Protein AF-A0A257TAZ4-F1 (afdb_monomer)

Foldseek 3Di:
DVVVLCVVCVVVVHDSVVSVVVVVVVVVVVVVVVVVDDDDDPVRVVVVVVVVVPPVDDDDPVRVVVVVVVVVVPD

Secondary structure (DSSP, 8-state):
-HHHHHHHHHHTT--HHHHHHHHHHHHHHHHHHHHH-----HHHHHHHHHHHH-TT----HHHHHHHHHHHHHH-

Radius of gyration: 24.5 Å; Cα contacts (8 Å, |Δi|>4): 14; chains: 1; bounding box: 57×25×52 Å

Solvent-accessible surface area (backbone atoms only — not comparable to full-atom values): 4503 Å² total; per-residue (Å²): 108,72,67,60,48,47,52,54,11,52,78,70,76,37,54,57,66,58,41,48,53,52,51,51,52,51,48,53,52,48,53,58,50,55,76,72,52,86,85,66,54,73,70,54,44,54,52,52,52,54,58,71,69,46,82,79,71,72,81,51,74,66,56,52,52,51,54,54,54,51,49,72,75,78,108

Sequence (75 aa):
MKRTIEEAAAQLGQTVSEFAVSTLARSARQVIQEERVTKLTLRDWELFTAMLDDTSARPNRALVAAAKRYKKRNG

pLDDT: mean 94.72, std 4.61, range [63.38, 97.94]

Structure (mmCIF, N/CA/C/O backbone):
data_AF-A0A257TAZ4-F1
#
_entry.id   AF-A0A257TAZ4-F1
#
loop_
_atom_site.group_PDB
_atom_site.id
_atom_site.type_symbol
_atom_site.label_atom_id
_atom_site.label_alt_id
_atom_site.label_comp_id
_atom_site.label_asym_id
_atom_site.label_entity_id
_atom_site.label_seq_id
_atom_site.pdbx_PDB_ins_code
_atom_site.Cartn_x
_atom_site.Cartn_y
_atom_site.Cartn_z
_atom_site.occupancy
_atom_site.B_iso_or_equiv
_atom_site.auth_seq_id
_atom_site.auth_comp_id
_atom_site.auth_asym_id
_atom_site.auth_atom_id
_atom_site.pdbx_PDB_model_num
ATOM 1 N N . MET A 1 1 ? -19.737 14.282 16.617 1.00 82.44 1 MET A N 1
ATOM 2 C CA . MET A 1 1 ? -18.451 13.554 16.698 1.00 82.44 1 MET A CA 1
ATOM 3 C C . MET A 1 1 ? -18.317 12.766 17.996 1.00 82.44 1 MET A C 1
ATOM 5 O O . MET A 1 1 ? -18.406 11.553 17.929 1.00 82.44 1 MET A O 1
ATOM 9 N N . LYS A 1 2 ? -18.183 13.413 19.170 1.00 91.19 2 LYS A N 1
ATOM 10 C CA . LYS A 1 2 ? -18.037 12.717 20.468 1.00 91.19 2 LYS A CA 1
ATOM 11 C C . LYS A 1 2 ? -19.156 11.698 20.736 1.00 91.19 2 LYS A C 1
ATOM 13 O O . LYS A 1 2 ? -18.864 10.532 20.946 1.00 91.19 2 LYS A O 1
ATOM 18 N N . ARG A 1 3 ? -2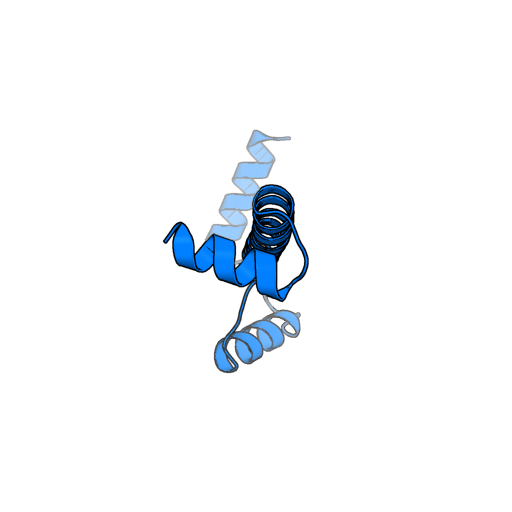0.417 12.123 20.610 1.00 96.31 3 ARG A N 1
ATOM 19 C CA . ARG A 1 3 ? -21.593 11.261 20.816 1.00 96.31 3 ARG A CA 1
ATOM 20 C C . ARG A 1 3 ? -21.618 10.038 19.890 1.00 96.31 3 ARG A C 1
ATOM 22 O O . ARG A 1 3 ? -21.888 8.937 20.335 1.00 96.31 3 ARG A O 1
ATOM 29 N N . THR A 1 4 ? -21.243 10.220 18.626 1.00 96.62 4 THR A N 1
ATOM 30 C CA . THR A 1 4 ? -21.128 9.135 17.637 1.00 96.62 4 THR A CA 1
ATOM 31 C C . THR A 1 4 ? -20.051 8.115 18.019 1.00 96.62 4 THR A C 1
ATOM 33 O O . THR A 1 4 ? -20.234 6.920 17.825 1.00 96.62 4 THR A O 1
ATOM 36 N N . ILE A 1 5 ? -18.926 8.581 18.572 1.00 95.38 5 ILE A N 1
ATOM 37 C CA . ILE A 1 5 ? -17.841 7.715 19.054 1.00 95.38 5 ILE A CA 1
ATOM 38 C C . ILE A 1 5 ? -18.276 6.955 20.314 1.00 95.38 5 ILE A C 1
ATOM 40 O O . ILE A 1 5 ? -18.010 5.764 20.422 1.00 95.38 5 ILE A O 1
ATOM 44 N N . GLU A 1 6 ? -18.962 7.619 21.247 1.00 97.44 6 GLU A N 1
ATOM 45 C CA . GLU A 1 6 ? -19.516 6.990 22.455 1.00 97.44 6 GLU A CA 1
ATOM 46 C C . GLU A 1 6 ? -20.557 5.918 22.112 1.00 97.44 6 GLU A C 1
ATOM 48 O O . GLU A 1 6 ? -20.496 4.815 22.649 1.00 97.44 6 GLU A O 1
ATOM 53 N N . GLU A 1 7 ? -21.465 6.207 21.176 1.00 97.62 7 GLU A N 1
ATOM 54 C CA . GLU A 1 7 ? -22.456 5.250 20.674 1.00 97.62 7 GLU A CA 1
ATOM 55 C C . GLU A 1 7 ? -21.785 4.044 19.998 1.00 97.62 7 GLU A C 1
ATOM 57 O O . GLU A 1 7 ? -22.161 2.905 20.272 1.00 97.62 7 GLU A O 1
ATOM 62 N N . ALA A 1 8 ? -20.760 4.265 19.168 1.00 96.38 8 ALA A N 1
ATOM 63 C CA . ALA A 1 8 ? -20.013 3.183 18.524 1.00 96.38 8 ALA A CA 1
ATOM 64 C C . ALA A 1 8 ? -19.240 2.316 19.534 1.00 96.38 8 ALA A C 1
ATOM 66 O O . ALA A 1 8 ? -19.252 1.090 19.429 1.00 96.38 8 ALA A O 1
ATOM 67 N N . ALA A 1 9 ? -18.603 2.936 20.532 1.00 96.94 9 ALA A N 1
ATOM 68 C CA . ALA A 1 9 ? -17.912 2.225 21.604 1.00 96.94 9 ALA A CA 1
ATOM 69 C C . ALA A 1 9 ? -18.896 1.376 22.427 1.00 96.94 9 ALA A C 1
ATOM 71 O O . ALA A 1 9 ? -18.654 0.189 22.645 1.00 96.94 9 ALA A O 1
ATOM 72 N N . ALA A 1 10 ? -20.050 1.947 22.790 1.00 97.56 10 ALA A N 1
ATOM 73 C CA . ALA A 1 10 ? -21.096 1.250 23.534 1.00 97.56 10 ALA A CA 1
ATOM 74 C C . ALA A 1 10 ? -21.678 0.055 22.760 1.00 97.56 10 ALA A C 1
ATOM 76 O O . ALA A 1 10 ? -21.851 -1.014 23.342 1.00 97.56 10 ALA A O 1
ATOM 77 N N . GLN A 1 11 ? -21.925 0.193 21.451 1.00 97.56 11 GLN A N 1
ATOM 78 C CA . GLN A 1 11 ? -22.397 -0.917 20.607 1.00 97.56 11 GLN A CA 1
ATOM 79 C C . GLN A 1 11 ? -21.411 -2.090 20.551 1.00 97.56 11 GLN A C 1
ATOM 81 O O . GLN A 1 11 ? -21.827 -3.237 20.406 1.00 97.56 11 GLN A O 1
ATOM 86 N N . LEU A 1 12 ? -20.112 -1.812 20.677 1.00 94.75 12 LEU A N 1
ATOM 87 C CA . LEU A 1 12 ? -19.055 -2.822 20.695 1.00 94.75 12 LEU A CA 1
ATOM 88 C C . LEU A 1 12 ? -18.716 -3.317 22.111 1.00 94.75 12 LEU A C 1
ATOM 90 O O . LEU A 1 12 ? -17.820 -4.146 22.256 1.00 94.75 12 LEU A O 1
ATOM 94 N N . GLY A 1 13 ? -19.403 -2.821 23.147 1.00 96.44 13 GLY A N 1
ATOM 95 C CA . GLY A 1 13 ? -19.117 -3.158 24.544 1.00 96.44 13 GLY A CA 1
ATOM 96 C C . GLY A 1 13 ? -17.750 -2.662 25.028 1.00 96.44 13 GLY A C 1
ATOM 97 O O . GLY A 1 13 ? -17.168 -3.258 25.928 1.00 96.44 13 GLY A O 1
ATOM 98 N N . GLN A 1 14 ? -17.222 -1.604 24.411 1.00 95.88 14 GLN A N 1
ATOM 99 C CA . GLN A 1 14 ? -15.907 -1.033 24.693 1.00 95.88 14 GLN A CA 1
ATOM 100 C C . GLN A 1 14 ? -16.035 0.315 25.400 1.00 95.88 14 GLN A C 1
ATOM 102 O O . GLN A 1 14 ? -16.983 1.075 25.188 1.00 95.88 14 GLN A O 1
ATOM 107 N N . THR A 1 15 ? -15.024 0.670 26.187 1.00 97.94 15 THR A N 1
ATOM 108 C CA . THR A 1 15 ? -14.828 2.067 26.578 1.00 97.94 15 THR A CA 1
ATOM 109 C C . THR A 1 15 ? -14.441 2.909 25.359 1.00 97.94 15 THR A C 1
ATOM 111 O O . THR A 1 15 ? -13.888 2.414 24.374 1.00 97.94 15 THR A O 1
ATOM 114 N N . VAL A 1 16 ? -14.667 4.223 25.435 1.00 96.69 16 VAL A N 1
ATOM 115 C CA . VAL A 1 16 ? -14.260 5.163 24.374 1.00 96.69 16 VAL A CA 1
ATOM 116 C C . VAL A 1 16 ? -12.756 5.073 24.088 1.00 96.69 16 VAL A C 1
ATOM 118 O O . VAL A 1 16 ? -12.342 5.156 22.932 1.00 96.69 16 VAL A O 1
ATOM 121 N N . SER A 1 17 ? -11.937 4.864 25.121 1.00 97.25 17 SER A N 1
ATOM 122 C CA . SER A 1 17 ? -10.485 4.725 24.985 1.00 97.25 17 SER A CA 1
ATOM 123 C C . SER A 1 17 ? -10.092 3.449 24.237 1.00 97.25 17 SER A C 1
ATOM 125 O O . SER A 1 17 ? -9.277 3.509 23.318 1.00 97.25 17 SER A O 1
ATOM 127 N N . GLU A 1 18 ? -10.690 2.303 24.571 1.00 97.06 18 GLU A N 1
ATOM 128 C CA . GLU A 1 18 ? -10.444 1.032 23.867 1.00 97.06 18 GLU A CA 1
ATOM 129 C C . GLU A 1 18 ? -10.902 1.097 22.406 1.00 97.06 18 GLU A C 1
ATOM 131 O O . GLU A 1 18 ? -10.194 0.651 21.494 1.00 97.06 18 GLU A O 1
ATOM 136 N N . PHE A 1 19 ? -12.053 1.725 22.164 1.00 96.81 19 PHE A N 1
ATOM 137 C CA . PHE A 1 19 ? -12.555 1.975 20.819 1.00 96.81 19 PHE A CA 1
ATOM 138 C C . PHE A 1 19 ? -11.599 2.862 20.006 1.00 96.81 19 PHE A C 1
ATOM 140 O O . PHE A 1 19 ? -11.295 2.565 18.846 1.00 96.81 19 PHE A O 1
ATOM 147 N N . ALA A 1 20 ? -11.072 3.928 20.613 1.00 96.00 20 ALA A N 1
ATOM 148 C CA . ALA A 1 20 ? -10.120 4.821 19.962 1.00 96.00 20 ALA A CA 1
ATOM 149 C C . ALA A 1 20 ? -8.807 4.099 19.620 1.00 96.00 20 ALA A C 1
ATOM 151 O O . ALA A 1 20 ? -8.360 4.157 18.474 1.00 96.00 20 ALA A O 1
ATOM 152 N N . VAL A 1 21 ? -8.216 3.371 20.574 1.00 97.75 21 VAL A N 1
ATOM 153 C CA . VAL A 1 21 ? -6.962 2.629 20.363 1.00 97.75 21 VAL A CA 1
ATOM 154 C C . VAL A 1 21 ? -7.118 1.580 19.263 1.00 97.75 21 VAL A C 1
ATOM 156 O O . VAL A 1 21 ? -6.287 1.511 18.356 1.00 97.75 21 VAL A O 1
ATOM 159 N N . SER A 1 22 ? -8.191 0.787 19.294 1.00 94.94 22 SER A N 1
ATOM 160 C CA . SER A 1 22 ? -8.428 -0.252 18.284 1.00 94.94 22 SER A CA 1
ATOM 161 C C . SER A 1 22 ? -8.654 0.334 16.886 1.00 94.94 22 SER A C 1
ATOM 163 O O . SER A 1 22 ? -8.098 -0.166 15.902 1.00 94.94 22 SER A O 1
ATOM 165 N N . THR A 1 23 ? -9.400 1.438 16.795 1.00 96.38 23 THR A N 1
ATOM 166 C CA . THR A 1 23 ? -9.648 2.147 15.535 1.00 96.38 23 THR A CA 1
ATOM 167 C C . THR A 1 23 ? -8.361 2.736 14.964 1.00 96.38 23 THR A C 1
ATOM 169 O O . THR A 1 23 ? -8.075 2.541 13.779 1.00 96.38 23 THR A O 1
ATOM 172 N N . LEU A 1 24 ? -7.552 3.396 15.799 1.00 97.56 24 LEU A N 1
ATOM 173 C CA . LEU A 1 24 ? -6.261 3.954 15.395 1.00 97.56 24 LEU A CA 1
ATOM 174 C C . LEU A 1 24 ? -5.292 2.858 14.948 1.00 97.56 24 LEU A C 1
ATOM 176 O O . LEU A 1 24 ? -4.663 2.997 13.903 1.00 97.56 24 LEU A O 1
ATOM 180 N N . ALA A 1 25 ? -5.218 1.739 15.671 1.00 97.50 25 ALA A N 1
ATOM 181 C CA . ALA A 1 25 ? -4.358 0.619 15.301 1.00 97.50 25 ALA A CA 1
ATOM 182 C C . ALA A 1 25 ? -4.751 0.002 13.948 1.00 97.50 25 ALA A C 1
ATOM 184 O O . ALA A 1 25 ? -3.879 -0.316 13.137 1.00 97.50 25 ALA A O 1
ATOM 185 N N . ARG A 1 26 ? -6.054 -0.156 13.675 1.00 96.56 26 ARG A N 1
ATOM 186 C CA . ARG A 1 26 ? -6.545 -0.633 12.372 1.00 96.56 26 ARG A CA 1
ATOM 187 C C . ARG A 1 26 ? -6.205 0.350 11.253 1.00 96.56 26 ARG A C 1
ATOM 189 O O . ARG A 1 26 ? -5.697 -0.078 10.221 1.00 96.56 26 ARG A O 1
ATOM 196 N N . SER A 1 27 ? -6.447 1.640 11.478 1.00 97.06 27 SER A N 1
ATOM 197 C CA . SER A 1 27 ? -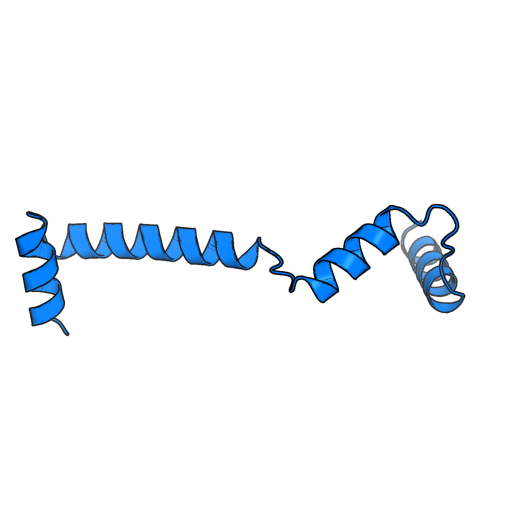6.152 2.694 10.503 1.00 97.06 27 SER A CA 1
ATOM 198 C C . SER A 1 27 ? -4.655 2.767 10.187 1.00 97.06 27 SER A C 1
ATOM 200 O O . SER A 1 27 ? -4.266 2.736 9.025 1.00 97.06 27 SER A O 1
ATOM 202 N N . ALA A 1 28 ? -3.796 2.731 11.211 1.00 96.94 28 ALA A N 1
ATOM 203 C CA . ALA A 1 28 ? -2.346 2.724 11.033 1.00 96.94 28 ALA A CA 1
ATOM 204 C C . ALA A 1 28 ? -1.875 1.524 10.198 1.00 96.94 28 ALA A C 1
ATOM 206 O O . ALA A 1 28 ? -1.079 1.686 9.277 1.00 96.94 28 ALA A O 1
ATOM 207 N N . ARG A 1 29 ? -2.403 0.321 10.467 1.00 95.56 29 ARG A N 1
ATOM 208 C CA . ARG A 1 29 ? -2.100 -0.862 9.645 1.00 95.56 29 ARG A CA 1
ATOM 209 C C . ARG A 1 29 ? -2.546 -0.682 8.198 1.00 95.56 29 ARG A C 1
ATOM 211 O O . ARG A 1 29 ? -1.797 -1.062 7.307 1.00 95.56 29 ARG A O 1
ATOM 218 N N . GLN A 1 30 ? -3.730 -0.118 7.965 1.00 95.19 30 GLN A N 1
ATOM 219 C CA . GLN A 1 30 ? -4.226 0.142 6.616 1.00 95.19 30 GLN A CA 1
ATOM 220 C C . GLN A 1 30 ? -3.315 1.122 5.868 1.00 95.19 30 GLN A C 1
ATOM 222 O O . GLN A 1 30 ? -2.883 0.801 4.769 1.00 95.19 30 GLN A O 1
ATOM 227 N N . VAL A 1 31 ? -2.951 2.250 6.483 1.00 95.56 31 VAL A N 1
ATOM 228 C CA . VAL A 1 31 ? -2.059 3.252 5.875 1.00 95.56 31 VAL A CA 1
ATOM 229 C C . VAL A 1 31 ? -0.696 2.648 5.527 1.00 95.56 31 VAL A C 1
ATOM 231 O O . VAL A 1 31 ? -0.219 2.817 4.410 1.00 95.56 31 VAL A O 1
ATOM 234 N N . ILE A 1 32 ? -0.098 1.878 6.443 1.00 93.94 32 ILE A N 1
ATOM 235 C CA . ILE A 1 32 ? 1.191 1.206 6.202 1.00 93.94 32 ILE A CA 1
ATOM 236 C C . ILE A 1 32 ? 1.092 0.202 5.046 1.00 93.94 32 ILE A C 1
ATOM 238 O O . ILE A 1 32 ? 2.028 0.064 4.261 1.00 93.94 32 ILE A O 1
ATOM 242 N N . GLN A 1 33 ? -0.014 -0.539 4.951 1.00 91.56 33 GLN A N 1
ATOM 243 C CA . GLN A 1 33 ? -0.217 -1.486 3.855 1.00 91.56 33 GLN A CA 1
ATOM 244 C C . GLN A 1 33 ? -0.439 -0.762 2.526 1.00 91.56 33 GLN A C 1
ATOM 246 O O . GLN A 1 33 ? 0.146 -1.149 1.521 1.00 91.56 33 GLN A O 1
ATOM 251 N N . GLU A 1 34 ? -1.234 0.305 2.514 1.00 90.75 34 GLU A N 1
ATOM 252 C CA . GLU A 1 34 ? -1.501 1.100 1.314 1.00 90.75 34 GLU A CA 1
ATOM 253 C C . GLU A 1 34 ? -0.236 1.764 0.764 1.00 90.75 34 GLU A C 1
ATOM 255 O O . GLU A 1 34 ? -0.036 1.745 -0.446 1.00 90.75 34 GLU A O 1
ATOM 260 N N . GLU A 1 35 ? 0.656 2.261 1.627 1.00 90.50 35 GLU A N 1
ATOM 261 C CA . GLU A 1 35 ? 1.955 2.810 1.209 1.00 90.50 35 GLU A CA 1
ATOM 262 C C . GLU A 1 35 ? 2.839 1.758 0.515 1.00 90.50 35 GLU A C 1
ATOM 264 O O . GLU A 1 35 ? 3.617 2.073 -0.384 1.00 90.50 35 GLU A O 1
ATOM 269 N N . ARG A 1 36 ? 2.712 0.485 0.905 1.00 89.38 36 ARG A N 1
ATOM 270 C CA . ARG A 1 36 ? 3.536 -0.617 0.383 1.00 89.38 36 ARG A CA 1
ATOM 271 C C . ARG A 1 36 ? 2.980 -1.264 -0.881 1.00 89.38 36 ARG A C 1
ATOM 273 O O . ARG A 1 36 ? 3.660 -2.102 -1.473 1.00 89.38 36 ARG A O 1
ATOM 280 N N . VAL A 1 37 ? 1.764 -0.917 -1.297 1.00 91.12 37 VAL A N 1
ATOM 281 C CA . VAL A 1 37 ? 1.088 -1.558 -2.428 1.00 91.12 37 VAL A CA 1
ATOM 282 C C . VAL A 1 37 ? 1.062 -0.617 -3.625 1.00 91.12 37 VAL A C 1
ATOM 284 O O . VAL A 1 37 ? 0.416 0.426 -3.612 1.00 91.12 37 VAL A O 1
ATOM 287 N N . THR A 1 38 ? 1.693 -1.037 -4.722 1.00 90.81 38 THR A N 1
ATOM 288 C CA . THR A 1 38 ? 1.478 -0.397 -6.025 1.00 90.81 38 THR A CA 1
ATOM 289 C C . THR A 1 38 ? 0.207 -0.969 -6.649 1.00 90.81 38 THR A C 1
ATOM 291 O O . THR A 1 38 ? 0.182 -2.127 -7.063 1.00 90.81 38 THR A O 1
ATOM 294 N N . LYS A 1 39 ? -0.866 -0.173 -6.697 1.00 91.50 39 LYS A N 1
ATOM 295 C CA . LYS A 1 39 ? -2.113 -0.546 -7.380 1.00 91.50 39 LYS A CA 1
ATOM 296 C C . LYS A 1 39 ? -1.985 -0.230 -8.867 1.00 91.50 39 LYS A C 1
ATOM 298 O O . LYS A 1 39 ? -1.799 0.927 -9.228 1.00 91.50 39 LYS A O 1
ATOM 303 N N . LEU A 1 40 ? -2.104 -1.249 -9.711 1.00 95.00 40 LEU A N 1
ATOM 304 C CA . LEU A 1 40 ? -2.084 -1.102 -11.164 1.00 95.00 40 LEU A CA 1
ATOM 305 C C . LEU A 1 40 ? -3.499 -1.248 -11.723 1.00 95.00 40 LEU A C 1
ATOM 307 O O . LEU A 1 40 ? -4.283 -2.069 -11.242 1.00 95.00 40 LEU A O 1
ATOM 311 N N . THR A 1 41 ? -3.825 -0.456 -12.746 1.00 96.56 41 THR A N 1
ATOM 312 C CA . THR A 1 41 ? -4.991 -0.751 -13.586 1.00 96.56 41 THR A CA 1
ATOM 313 C C . THR A 1 41 ? -4.728 -2.027 -14.388 1.00 96.56 41 THR A C 1
ATOM 315 O O . THR A 1 41 ? -3.578 -2.444 -14.522 1.00 96.56 41 THR A O 1
ATOM 318 N N . LEU A 1 42 ? -5.767 -2.641 -14.964 1.00 96.62 42 LEU A N 1
ATOM 319 C CA . LEU A 1 42 ? -5.579 -3.818 -15.820 1.00 96.62 42 LEU A CA 1
ATOM 320 C C . LEU A 1 42 ? -4.591 -3.533 -16.966 1.00 96.62 42 LEU A C 1
ATOM 322 O O . LEU A 1 42 ? -3.675 -4.313 -17.195 1.00 96.62 42 LEU A O 1
ATOM 326 N N . ARG A 1 43 ? -4.722 -2.367 -17.610 1.00 97.19 43 ARG A N 1
ATOM 327 C CA . ARG A 1 43 ? -3.812 -1.925 -18.674 1.00 97.19 43 ARG A CA 1
ATOM 328 C C . ARG A 1 43 ? -2.365 -1.811 -18.188 1.00 97.19 43 ARG A C 1
ATOM 330 O O . ARG A 1 43 ? -1.450 -2.247 -18.881 1.00 97.19 43 ARG A O 1
ATOM 337 N N . ASP A 1 44 ? -2.148 -1.203 -17.023 1.00 97.38 44 ASP A N 1
ATOM 338 C CA . ASP A 1 44 ? -0.795 -1.026 -16.481 1.00 97.38 44 ASP A CA 1
ATOM 339 C C . ASP A 1 44 ? -0.193 -2.361 -16.030 1.00 97.38 44 ASP A C 1
ATOM 341 O O . ASP A 1 44 ? 1.008 -2.572 -16.169 1.00 97.38 44 ASP A O 1
ATOM 345 N N . TRP A 1 45 ? -1.026 -3.276 -15.529 1.00 96.50 45 TRP A N 1
ATOM 346 C CA . TRP A 1 45 ? -0.638 -4.641 -15.183 1.00 96.50 45 TRP A CA 1
ATOM 347 C C . TRP A 1 45 ? -0.189 -5.444 -16.412 1.00 96.50 45 TRP A C 1
ATOM 349 O O . TRP A 1 45 ? 0.870 -6.073 -16.382 1.00 96.50 45 TRP A O 1
ATOM 359 N N . GLU A 1 46 ? -0.949 -5.393 -17.507 1.00 97.12 46 GLU A N 1
ATOM 360 C CA . GLU A 1 46 ? -0.591 -6.042 -18.777 1.00 97.12 46 GLU A CA 1
ATOM 361 C C . GLU A 1 46 ? 0.723 -5.488 -19.339 1.00 97.12 46 GLU A C 1
ATOM 363 O O . GLU A 1 46 ? 1.606 -6.247 -19.735 1.00 97.12 46 GLU A O 1
ATOM 368 N N . LEU A 1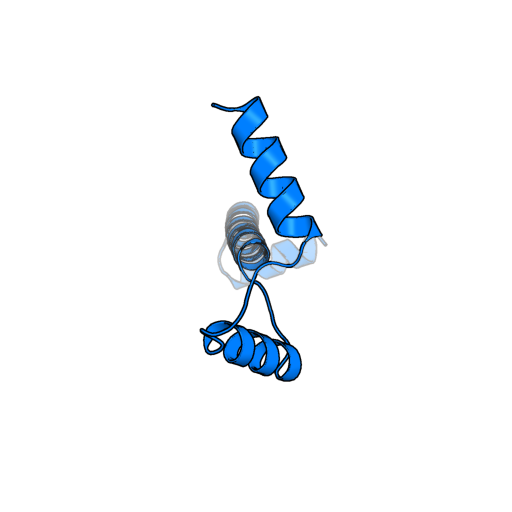 47 ? 0.897 -4.163 -19.313 1.00 96.56 47 LEU A N 1
ATOM 369 C CA . LEU A 1 47 ? 2.146 -3.541 -19.743 1.00 96.56 47 LEU A CA 1
ATOM 370 C C . LEU A 1 47 ? 3.318 -3.953 -18.841 1.00 96.56 47 LEU A C 1
ATOM 372 O O . LEU A 1 47 ? 4.392 -4.283 -19.336 1.00 96.56 47 LEU A O 1
ATOM 376 N N . PHE A 1 48 ? 3.122 -3.935 -17.521 1.00 96.00 48 PHE A N 1
ATOM 377 C CA . PHE A 1 48 ? 4.149 -4.311 -16.553 1.00 96.00 48 PHE A CA 1
ATOM 378 C C . PHE A 1 48 ? 4.612 -5.757 -16.739 1.00 96.00 48 PHE A C 1
ATOM 380 O O . PHE A 1 48 ? 5.812 -6.010 -16.788 1.00 96.00 48 PHE A O 1
ATOM 387 N N . THR A 1 49 ? 3.676 -6.691 -16.894 1.00 95.88 49 THR A N 1
ATOM 388 C CA . THR A 1 49 ? 3.988 -8.111 -17.106 1.00 95.88 49 THR A CA 1
ATOM 389 C C . THR A 1 49 ? 4.690 -8.347 -18.441 1.00 95.88 49 THR A C 1
ATOM 391 O O . THR A 1 49 ? 5.740 -8.983 -18.455 1.00 95.88 49 THR A O 1
ATOM 394 N N . ALA A 1 50 ? 4.227 -7.725 -19.529 1.00 95.81 50 ALA A N 1
ATOM 395 C CA . ALA A 1 50 ? 4.918 -7.792 -20.818 1.00 95.81 50 ALA A CA 1
ATOM 396 C C . ALA A 1 50 ? 6.366 -7.264 -20.746 1.00 95.81 50 ALA A C 1
ATOM 398 O O . ALA A 1 50 ? 7.259 -7.813 -21.390 1.00 95.81 50 ALA A O 1
ATOM 399 N N . MET A 1 51 ? 6.622 -6.226 -19.939 1.00 94.75 51 MET A N 1
ATOM 400 C CA . MET A 1 51 ? 7.980 -5.715 -19.705 1.00 94.75 51 MET A CA 1
ATOM 401 C C 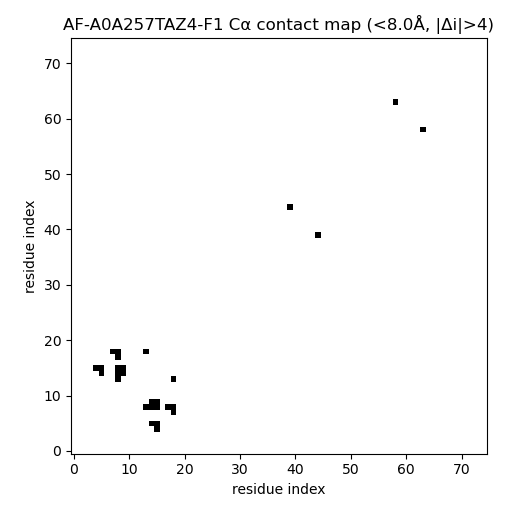. MET A 1 51 ? 8.856 -6.672 -18.882 1.00 94.75 51 MET A C 1
ATOM 403 O O . MET A 1 51 ? 10.071 -6.664 -19.068 1.00 94.75 51 MET A O 1
ATOM 407 N N . LEU A 1 52 ? 8.281 -7.477 -17.980 1.00 94.06 52 LEU A N 1
ATOM 408 C CA . LEU A 1 52 ? 9.030 -8.503 -17.241 1.00 94.06 52 LEU A CA 1
ATOM 409 C C . LEU A 1 52 ? 9.430 -9.681 -18.138 1.00 94.06 52 LEU A C 1
ATOM 411 O O . LEU A 1 52 ? 10.514 -10.236 -17.959 1.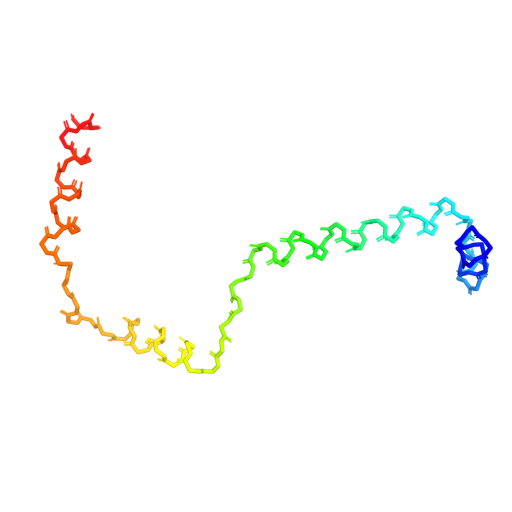00 94.06 52 LEU A O 1
ATOM 415 N N . ASP A 1 53 ? 8.583 -10.029 -19.107 1.00 95.25 53 ASP A N 1
ATOM 416 C CA . ASP A 1 53 ? 8.826 -11.132 -20.043 1.00 95.25 53 ASP A CA 1
ATOM 417 C C . ASP A 1 53 ? 9.794 -10.753 -21.185 1.00 95.25 53 ASP A C 1
ATOM 419 O O . ASP A 1 53 ? 10.393 -11.628 -21.821 1.00 95.25 53 ASP A O 1
ATOM 423 N N . ASP A 1 54 ? 10.010 -9.456 -21.440 1.00 94.25 54 ASP A N 1
ATOM 424 C CA . ASP A 1 54 ? 10.959 -8.980 -22.452 1.00 94.25 54 ASP A CA 1
ATOM 425 C C . ASP A 1 54 ? 12.424 -9.111 -21.998 1.00 94.25 54 ASP A C 1
ATOM 427 O O . ASP A 1 54 ? 13.089 -8.174 -21.548 1.00 94.25 54 ASP A O 1
ATOM 431 N N . THR A 1 55 ? 12.977 -10.303 -22.208 1.00 89.00 55 THR A N 1
ATOM 432 C CA . THR A 1 55 ? 14.401 -10.606 -21.973 1.00 89.00 55 THR A CA 1
ATOM 433 C C . THR A 1 55 ? 15.364 -9.915 -22.951 1.00 89.00 55 THR A C 1
ATOM 435 O O . THR A 1 55 ? 16.585 -9.891 -22.731 1.00 89.00 55 THR A O 1
ATOM 438 N N . SER A 1 56 ? 14.850 -9.340 -24.040 1.00 93.19 56 SER A N 1
ATOM 439 C CA . SER A 1 56 ? 15.661 -8.667 -25.057 1.00 93.19 56 SER A CA 1
ATOM 440 C C . SER A 1 56 ? 15.947 -7.205 -24.714 1.00 93.19 56 SER A C 1
ATOM 442 O O . SER A 1 56 ? 16.895 -6.627 -25.257 1.00 93.19 56 SER A O 1
ATOM 444 N N . ALA A 1 57 ? 15.196 -6.631 -23.769 1.00 91.88 57 ALA A N 1
ATOM 445 C CA . ALA A 1 57 ? 15.310 -5.245 -23.354 1.00 91.88 57 ALA A CA 1
ATOM 446 C C . ALA A 1 57 ? 16.760 -4.847 -23.014 1.00 91.88 57 ALA A C 1
ATOM 448 O O . ALA A 1 57 ? 17.548 -5.590 -22.410 1.00 91.88 57 ALA A O 1
ATOM 449 N N . ARG A 1 58 ? 17.140 -3.633 -23.425 1.00 94.56 58 ARG A N 1
ATOM 450 C CA . ARG A 1 58 ? 18.461 -3.049 -23.161 1.00 94.56 58 ARG A CA 1
ATOM 451 C C . ARG A 1 58 ? 18.311 -1.651 -22.559 1.00 94.56 58 ARG A C 1
ATOM 453 O O . ARG A 1 58 ? 17.503 -0.865 -23.054 1.00 94.56 58 ARG A O 1
ATOM 460 N N . PRO A 1 59 ? 19.113 -1.296 -21.534 1.00 94.19 59 PRO A N 1
ATOM 461 C CA . PRO A 1 59 ? 19.161 0.062 -21.010 1.00 94.19 59 PRO A CA 1
ATOM 462 C C . PRO A 1 59 ? 19.434 1.081 -22.117 1.00 94.19 59 PRO A C 1
ATOM 464 O O . PRO A 1 59 ? 20.354 0.912 -22.921 1.00 94.19 59 PRO A O 1
ATOM 467 N N . ASN A 1 60 ? 18.679 2.177 -22.131 1.00 95.25 60 ASN A N 1
ATOM 468 C CA . ASN A 1 60 ? 18.950 3.261 -23.067 1.00 95.25 60 ASN A C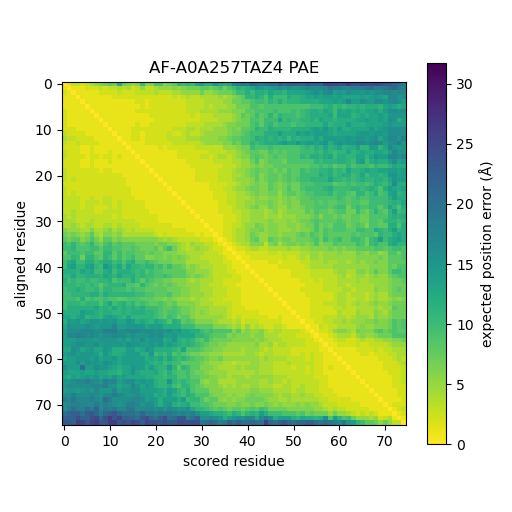A 1
ATOM 469 C C . ASN A 1 60 ? 20.273 3.983 -22.726 1.00 95.25 60 ASN A C 1
ATOM 471 O O . ASN A 1 60 ? 20.851 3.836 -21.643 1.00 95.25 60 ASN A O 1
ATOM 475 N N . ARG A 1 61 ? 20.748 4.823 -23.654 1.00 97.75 61 ARG A N 1
ATOM 476 C CA . ARG A 1 61 ? 22.018 5.560 -23.507 1.00 97.75 61 ARG A CA 1
ATOM 477 C C . ARG A 1 61 ? 22.079 6.403 -22.228 1.00 97.75 61 ARG A C 1
ATOM 479 O O . ARG A 1 61 ? 23.147 6.502 -21.623 1.00 97.75 61 ARG A O 1
ATOM 486 N N . ALA A 1 62 ? 20.957 6.992 -21.810 1.00 97.75 62 ALA A N 1
ATOM 487 C CA . ALA A 1 62 ? 20.889 7.830 -20.616 1.00 97.75 62 ALA A CA 1
ATOM 488 C C . ALA A 1 62 ? 21.070 7.010 -19.328 1.00 97.75 62 ALA A C 1
ATOM 490 O O . ALA A 1 62 ? 21.856 7.403 -18.462 1.00 97.75 62 ALA A O 1
ATOM 491 N N . LEU A 1 63 ? 20.420 5.847 -19.232 1.00 96.38 63 LEU A N 1
ATOM 492 C CA . LEU A 1 63 ? 20.532 4.941 -18.089 1.00 96.38 63 LEU A CA 1
ATOM 493 C C . LEU A 1 63 ? 21.952 4.369 -17.967 1.00 96.38 63 LEU A C 1
ATOM 495 O O . LEU A 1 63 ? 22.537 4.388 -16.883 1.00 96.38 63 LEU A O 1
ATOM 499 N N . VAL A 1 64 ? 22.563 3.975 -19.092 1.00 97.81 64 VAL A N 1
ATOM 500 C CA . VAL A 1 64 ? 23.970 3.532 -19.132 1.00 97.81 64 VAL A CA 1
ATOM 501 C C . VAL A 1 64 ? 24.913 4.637 -18.647 1.00 97.81 64 VAL A C 1
ATOM 503 O O . VAL A 1 64 ? 25.815 4.385 -17.845 1.00 97.81 64 VAL A O 1
ATOM 506 N N . ALA A 1 65 ? 24.720 5.875 -19.111 1.00 97.56 65 ALA A N 1
ATOM 507 C CA . ALA A 1 65 ? 25.536 7.007 -18.681 1.00 97.56 65 ALA A CA 1
ATOM 508 C C . ALA A 1 65 ? 25.378 7.296 -17.177 1.00 97.56 65 ALA A C 1
ATOM 510 O O . ALA A 1 65 ? 26.375 7.554 -16.501 1.00 97.56 65 ALA A O 1
ATOM 511 N N . ALA A 1 66 ? 24.156 7.222 -16.640 1.00 96.62 66 ALA A N 1
ATOM 512 C CA . ALA A 1 66 ? 23.897 7.401 -15.212 1.00 96.62 66 ALA A CA 1
ATOM 513 C C . ALA A 1 66 ? 24.598 6.3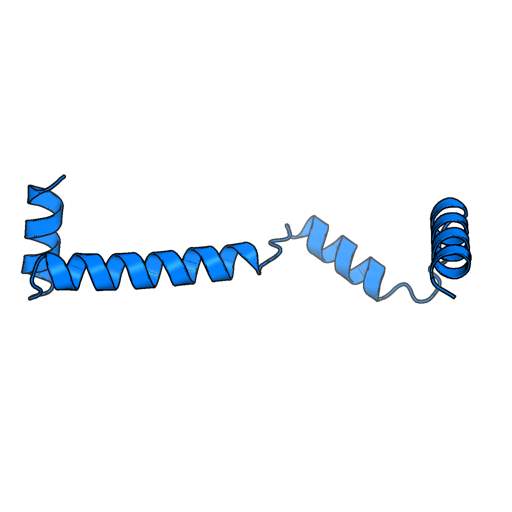33 -14.358 1.00 96.62 66 ALA A C 1
ATOM 515 O O . ALA A 1 66 ? 25.291 6.682 -13.399 1.00 96.62 66 ALA A O 1
ATOM 516 N N . ALA A 1 67 ? 24.515 5.060 -14.756 1.00 96.69 67 ALA A N 1
ATOM 517 C CA . ALA A 1 67 ? 25.196 3.960 -14.073 1.00 96.69 67 ALA A CA 1
ATOM 518 C C . ALA A 1 67 ? 26.728 4.140 -14.062 1.00 96.69 67 ALA A C 1
ATOM 520 O O . ALA A 1 67 ? 27.369 3.970 -13.023 1.00 96.69 67 ALA A O 1
ATOM 521 N N . LYS A 1 68 ? 27.325 4.567 -15.187 1.00 96.88 68 LYS A N 1
ATOM 522 C CA . LYS A 1 68 ? 28.768 4.869 -15.267 1.00 96.88 68 LYS A CA 1
ATOM 523 C C . LYS A 1 68 ? 29.185 5.987 -14.306 1.00 96.88 68 LYS A C 1
ATOM 525 O O . LYS A 1 68 ? 30.214 5.863 -13.644 1.00 96.88 68 LYS A O 1
ATOM 530 N N . ARG A 1 69 ? 28.393 7.064 -14.210 1.00 96.75 69 ARG A N 1
ATOM 531 C CA . ARG A 1 69 ? 28.665 8.170 -13.272 1.00 96.75 69 ARG A CA 1
ATOM 532 C C . ARG A 1 69 ? 28.613 7.708 -11.818 1.00 96.75 69 ARG A C 1
ATOM 534 O O . ARG A 1 69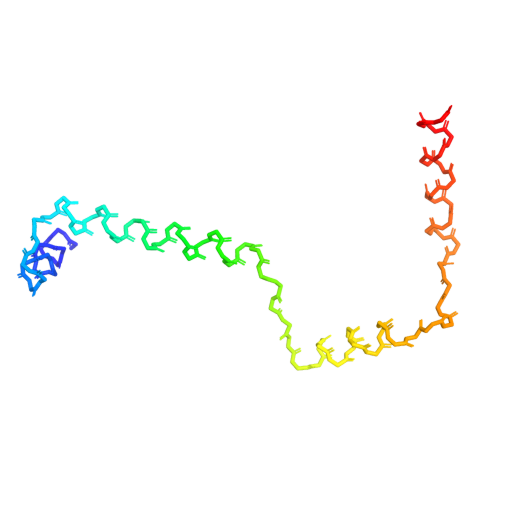 ? 29.492 8.078 -11.049 1.00 96.75 69 ARG A O 1
ATOM 541 N N . TYR A 1 70 ? 27.619 6.895 -11.460 1.00 95.94 70 TYR A N 1
ATOM 542 C CA . TYR A 1 70 ? 27.500 6.336 -10.112 1.00 95.94 70 TYR A CA 1
ATOM 543 C C . TYR A 1 70 ? 28.722 5.482 -9.750 1.00 95.94 70 TYR A C 1
ATOM 545 O O . TYR A 1 70 ? 29.339 5.715 -8.714 1.00 95.94 70 TYR A O 1
ATOM 553 N N . LYS A 1 71 ? 29.135 4.573 -10.648 1.00 95.75 71 LYS A N 1
ATOM 554 C CA . LYS A 1 71 ? 30.316 3.721 -10.445 1.00 95.75 71 LYS A CA 1
ATOM 555 C C . LYS A 1 71 ? 31.592 4.535 -10.208 1.00 95.75 71 LYS A C 1
ATOM 557 O O . LYS A 1 71 ? 32.360 4.188 -9.330 1.00 95.75 71 LYS A O 1
ATOM 562 N N . LYS A 1 72 ? 31.800 5.625 -10.956 1.00 94.69 72 LYS A N 1
ATOM 563 C CA . LYS A 1 72 ? 32.978 6.499 -10.804 1.00 94.69 72 LYS A CA 1
ATOM 564 C C . LYS A 1 72 ? 33.000 7.271 -9.475 1.00 94.69 72 LYS A C 1
ATOM 566 O O . LYS A 1 72 ? 34.063 7.685 -9.039 1.00 94.69 72 LYS A O 1
ATOM 571 N N . ARG A 1 73 ? 31.835 7.542 -8.880 1.00 91.19 73 ARG A N 1
ATOM 572 C CA . ARG A 1 73 ? 31.731 8.317 -7.634 1.00 91.19 73 ARG A CA 1
ATOM 573 C C . ARG A 1 73 ? 31.876 7.450 -6.381 1.00 91.19 73 ARG A C 1
ATOM 575 O O . ARG A 1 73 ? 32.278 7.966 -5.348 1.00 91.19 73 ARG A O 1
ATOM 582 N N . ASN A 1 74 ? 31.512 6.173 -6.477 1.00 86.81 74 ASN A N 1
ATOM 583 C CA . ASN A 1 74 ? 31.367 5.276 -5.330 1.00 86.81 74 ASN A CA 1
ATOM 584 C C . ASN A 1 74 ? 32.325 4.068 -5.358 1.00 86.81 74 ASN A C 1
ATOM 586 O O . ASN A 1 74 ? 32.196 3.195 -4.503 1.00 86.81 74 ASN A O 1
ATOM 590 N N . GLY A 1 75 ? 33.218 3.977 -6.345 1.00 63.38 75 GLY A N 1
ATOM 591 C CA . GLY A 1 75 ? 34.260 2.953 -6.449 1.00 63.38 75 GLY A CA 1
ATOM 592 C C . GLY A 1 75 ? 35.6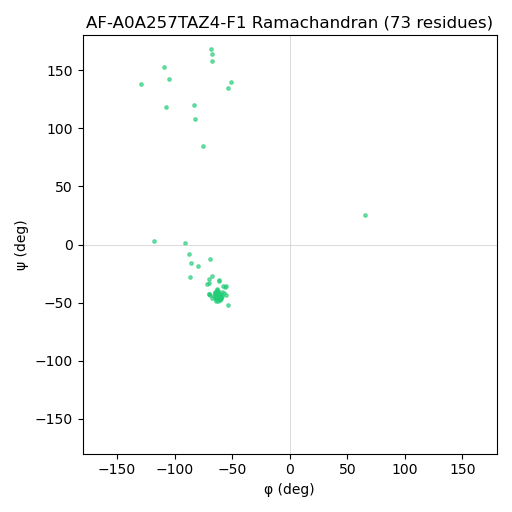21 3.606 -6.561 1.00 63.38 75 GLY A C 1
ATOM 593 O O . GLY A 1 75 ? 36.567 3.028 -5.994 1.00 63.38 75 GLY A O 1
#

Mean predicted aligned error: 7.03 Å

Nearest PDB structures (foldseek):
  6ajm-assembly1_C  TM=9.216E-01  e=1.258E-03  Escherichia coli
  5zgn-assembly1_E  TM=7.240E-01  e=1.453E-03  Klebsiella pneumoniae subsp. pneumoniae HS11286
  6gts-assembly1_C-2  TM=7.682E-01  e=1.456E-02  Escherichia coli